Protein AF-A0A453LXE9-F1 (afdb_monomer_lite)

InterPro domains:
  IPR032675 Leucine-rich repeat domain superfamily [G3DSA:3.80.10.10] (4-133)

Secondary structure (DSSP, 8-state):
----PPP---EEEES-HHHHTSHHHHHHHTTT--EEEEE---SS---S--HHHHHHHHT-TT--EEEEE--SS--B--GGGGG-TT--EEEEES-TT--B--PPPTT--EEEEES--HHHHHHGGGGBTTBSEEEE-

Foldseek 3Di:
DPPLDADQDAEDEDQPLVVCLAQVNLLSQQQHHAYYEYEQPDPPADQEDDPSSLVSPLSNQNHAYYEYEQRARHQEDRQNQQSNQNHAEYEYENHANHQDYHDHHQNHQEYEYENYHPNHVVVCVVCVVSHNYYHYD

pLDDT: mean 90.67, std 10.6, range [43.94, 98.81]

Organism: Aegilops tauschii subsp. strangulata (NCBI:txid200361)

Radius of gyration: 14.67 Å; chains: 1; bounding box: 27×41×41 Å

Structure (mmCIF, N/CA/C/O backbone):
data_AF-A0A453LXE9-F1
#
_entry.id   AF-A0A453LXE9-F1
#
loop_
_atom_site.group_PDB
_atom_site.id
_atom_site.type_symbol
_atom_site.label_atom_id
_atom_site.label_alt_id
_atom_site.label_comp_id
_atom_site.label_asym_id
_atom_site.label_entity_id
_atom_site.label_seq_id
_atom_site.pdbx_PDB_ins_code
_atom_site.Cartn_x
_atom_site.Cartn_y
_atom_site.Cartn_z
_atom_site.occupancy
_atom_site.B_iso_or_equiv
_atom_site.auth_seq_id
_atom_site.auth_comp_id
_atom_site.auth_asym_id
_atom_site.auth_atom_id
_atom_site.pdbx_PDB_model_num
ATOM 1 N N . PRO A 1 1 ? -9.138 22.527 23.944 1.00 44.59 1 PRO A N 1
ATOM 2 C CA . PRO A 1 1 ? -9.017 21.184 23.332 1.00 44.59 1 PRO A CA 1
ATOM 3 C C . PRO A 1 1 ? -9.935 21.070 22.108 1.00 44.59 1 PRO A C 1
ATOM 5 O O . PRO A 1 1 ? -11.138 20.877 22.245 1.00 44.59 1 PRO A O 1
ATOM 8 N N . THR A 1 2 ? -9.386 21.278 20.914 1.00 43.94 2 THR A N 1
ATOM 9 C CA . THR A 1 2 ? -10.092 21.057 19.649 1.00 43.94 2 THR A CA 1
ATOM 10 C C . THR A 1 2 ? -10.400 19.567 19.532 1.00 43.94 2 THR A C 1
ATOM 12 O O . THR A 1 2 ? -9.491 18.759 19.356 1.00 43.94 2 THR A O 1
ATOM 15 N N . GLN A 1 3 ? -11.672 19.183 19.682 1.00 50.88 3 GLN A N 1
ATOM 16 C CA . GLN A 1 3 ? -12.109 17.851 19.276 1.00 50.88 3 GLN A CA 1
ATOM 17 C C . GLN A 1 3 ? -11.875 17.757 17.770 1.00 50.88 3 GLN A C 1
ATOM 19 O O . GLN A 1 3 ? -12.561 18.415 16.989 1.00 50.88 3 GLN A O 1
ATOM 24 N N . LEU A 1 4 ? -10.858 16.997 17.366 1.00 56.50 4 LEU A N 1
ATOM 25 C CA . LEU A 1 4 ? -10.662 16.653 15.969 1.00 56.50 4 LEU A CA 1
ATOM 26 C C . LEU A 1 4 ? -11.893 15.836 15.565 1.00 56.50 4 LEU A C 1
ATOM 28 O O . LEU A 1 4 ? -12.080 14.713 16.033 1.00 56.50 4 LEU A O 1
ATOM 32 N N . VAL A 1 5 ? -12.780 16.439 14.775 1.00 68.00 5 VAL A N 1
ATOM 33 C CA . VAL A 1 5 ? -13.924 15.738 14.187 1.00 68.00 5 VAL A CA 1
ATOM 34 C C . VAL A 1 5 ? -13.360 14.512 13.473 1.00 68.00 5 VAL A C 1
ATOM 36 O O . VAL A 1 5 ? -12.432 14.640 12.680 1.00 68.00 5 VAL A O 1
ATOM 39 N N . SER A 1 6 ? -13.846 13.316 13.800 1.00 68.00 6 SER A N 1
ATOM 40 C CA . SER A 1 6 ? -13.405 12.107 13.103 1.00 68.00 6 SER A CA 1
ATOM 41 C C . SER A 1 6 ? -14.220 11.946 11.825 1.00 68.00 6 SER A C 1
ATOM 43 O O . SER A 1 6 ? -15.440 12.123 11.823 1.00 68.00 6 SER A O 1
ATOM 45 N N . SER A 1 7 ? -13.549 11.643 10.716 1.00 85.69 7 SER A N 1
ATOM 46 C CA . SER A 1 7 ? -14.236 11.333 9.466 1.00 85.69 7 SER A CA 1
ATOM 47 C C . SER A 1 7 ? -15.068 10.055 9.608 1.00 85.69 7 SER A C 1
ATOM 49 O O . SER A 1 7 ? -14.675 9.132 10.317 1.00 85.69 7 SER A O 1
ATOM 51 N N . THR A 1 8 ? -16.181 9.950 8.884 1.00 92.75 8 THR A N 1
ATOM 52 C CA . THR A 1 8 ? -16.938 8.694 8.710 1.00 92.75 8 THR A CA 1
ATOM 53 C C . THR A 1 8 ? -16.647 8.018 7.366 1.00 92.75 8 THR A C 1
ATOM 55 O O . THR A 1 8 ? -17.195 6.954 7.063 1.00 92.75 8 THR A O 1
ATOM 58 N N . LEU A 1 9 ? -15.775 8.617 6.546 1.00 96.31 9 LEU A N 1
ATOM 59 C CA . LEU A 1 9 ? -15.493 8.175 5.188 1.00 96.31 9 LEU A CA 1
ATOM 60 C C . LEU A 1 9 ? -14.799 6.808 5.186 1.00 96.31 9 LEU A C 1
ATOM 62 O O . LEU A 1 9 ? -13.664 6.658 5.622 1.00 96.31 9 LEU A O 1
ATOM 66 N N . ARG A 1 10 ? -15.475 5.797 4.634 1.00 97.94 10 ARG A N 1
ATOM 67 C CA . ARG A 1 10 ? -14.959 4.419 4.592 1.00 97.94 10 ARG A CA 1
ATOM 68 C C . ARG A 1 10 ? -14.106 4.118 3.370 1.00 97.94 10 ARG A C 1
ATOM 70 O O . ARG A 1 10 ? -13.235 3.250 3.443 1.00 97.94 10 ARG A O 1
ATOM 77 N N . LYS A 1 11 ? -14.401 4.753 2.236 1.00 98.38 11 LYS A N 1
ATOM 78 C CA . LYS A 1 11 ? -13.812 4.436 0.932 1.00 98.38 11 LYS A CA 1
ATOM 79 C C . LYS A 1 11 ? -13.448 5.733 0.225 1.00 98.38 11 LYS A C 1
ATOM 81 O O . LYS A 1 11 ? -14.291 6.618 0.136 1.00 98.38 11 LYS A O 1
ATOM 86 N N . LEU A 1 12 ? -12.236 5.805 -0.308 1.00 97.62 12 LEU A N 1
ATOM 87 C CA . LEU A 1 12 ? -11.747 6.956 -1.054 1.00 97.62 12 LEU A CA 1
ATOM 88 C C . LEU A 1 12 ? -11.019 6.493 -2.316 1.00 97.62 12 LEU A C 1
ATOM 90 O O . LEU A 1 12 ? -10.311 5.483 -2.315 1.00 97.62 12 LEU A O 1
ATOM 94 N N . CYS A 1 13 ? -11.230 7.230 -3.397 1.00 96.88 13 CYS A N 1
ATOM 95 C CA . CYS A 1 13 ? -10.564 7.067 -4.677 1.00 96.88 13 CYS A CA 1
ATOM 96 C C . CYS A 1 13 ? -10.046 8.443 -5.090 1.00 96.88 13 CYS A C 1
ATOM 98 O O . CYS A 1 13 ? -10.835 9.382 -5.088 1.00 96.88 13 CYS A O 1
ATOM 100 N N . THR A 1 14 ? -8.761 8.560 -5.415 1.00 93.62 14 THR A N 1
ATOM 101 C CA . THR A 1 14 ? -8.149 9.830 -5.830 1.00 93.62 14 THR A CA 1
ATOM 102 C C . THR A 1 14 ? -7.104 9.595 -6.914 1.00 93.62 14 THR A C 1
ATOM 104 O O . THR A 1 14 ? -6.451 8.548 -6.927 1.00 93.62 14 THR A O 1
ATOM 107 N N . ASP A 1 15 ? -6.949 10.555 -7.814 1.00 90.88 15 ASP A N 1
ATOM 108 C CA . ASP A 1 15 ? -5.795 10.721 -8.699 1.00 90.88 15 ASP A CA 1
ATOM 109 C C . ASP A 1 15 ? -4.793 11.755 -8.154 1.00 90.88 15 ASP A C 1
ATOM 111 O O . ASP A 1 15 ? -3.594 11.651 -8.413 1.00 90.88 15 ASP A O 1
ATOM 115 N N . ASP A 1 16 ? -5.245 12.667 -7.291 1.00 90.00 16 ASP A N 1
ATOM 116 C CA . ASP A 1 16 ? -4.395 13.553 -6.499 1.00 90.00 16 ASP A CA 1
ATOM 117 C C . ASP A 1 16 ? -3.775 12.813 -5.300 1.00 90.00 16 ASP A C 1
ATOM 119 O O . ASP A 1 16 ? -4.177 12.942 -4.139 1.00 90.00 16 ASP A O 1
ATOM 123 N N . THR A 1 17 ? -2.799 11.958 -5.606 1.00 88.06 17 THR A N 1
ATOM 124 C CA . THR A 1 17 ? -2.052 11.193 -4.599 1.00 88.06 17 THR A CA 1
ATOM 125 C C . THR A 1 17 ? -1.204 12.111 -3.714 1.00 88.06 17 THR A C 1
ATOM 127 O O . THR A 1 17 ? -1.089 11.860 -2.515 1.00 88.06 17 THR A O 1
ATOM 130 N N . ALA A 1 18 ? -0.640 13.182 -4.282 1.00 87.06 18 ALA A N 1
ATOM 131 C CA . ALA A 1 18 ? 0.196 14.128 -3.551 1.00 87.06 18 ALA A CA 1
ATOM 132 C C . ALA A 1 18 ? -0.610 14.950 -2.539 1.00 87.06 18 ALA A C 1
ATOM 134 O O . ALA A 1 18 ? -0.180 15.068 -1.392 1.00 87.06 18 ALA A O 1
ATOM 135 N N . GLY A 1 19 ? -1.784 15.453 -2.930 1.00 89.62 19 GLY A N 1
ATOM 136 C CA . GLY A 1 19 ? -2.679 16.160 -2.021 1.00 89.62 19 GLY A CA 1
ATOM 137 C C . GLY A 1 19 ? -3.248 15.248 -0.940 1.00 89.62 19 GLY A C 1
ATOM 138 O O . GLY A 1 19 ? -3.289 15.641 0.222 1.00 89.62 19 GLY A O 1
ATOM 139 N N . LEU A 1 20 ? -3.630 14.007 -1.274 1.00 92.25 20 LEU A N 1
ATOM 140 C CA . LEU A 1 20 ? -4.186 13.084 -0.280 1.00 92.25 20 LEU A CA 1
ATOM 141 C C . LEU A 1 20 ? -3.161 12.635 0.771 1.00 92.25 20 LEU A C 1
ATOM 143 O O . LEU A 1 20 ? -3.498 12.572 1.954 1.00 92.25 20 LEU A O 1
ATOM 147 N N . LEU A 1 21 ? -1.939 12.283 0.361 1.00 93.38 21 LEU A N 1
ATOM 148 C CA . LEU A 1 21 ? -0.906 11.740 1.253 1.00 93.38 21 LEU A CA 1
ATOM 149 C C . LEU A 1 21 ? -0.162 12.838 2.029 1.00 93.38 21 LEU A C 1
ATOM 151 O O . LEU A 1 21 ? 1.057 12.802 2.177 1.00 93.38 21 LEU A O 1
ATOM 155 N N . ALA A 1 22 ? -0.916 13.801 2.557 1.00 95.44 22 ALA A N 1
ATOM 156 C CA . ALA A 1 22 ? -0.450 14.778 3.526 1.00 95.44 22 ALA A CA 1
ATOM 157 C C . ALA A 1 22 ? -0.889 14.367 4.940 1.00 95.44 22 ALA A C 1
ATOM 159 O O . ALA A 1 22 ? -2.030 13.948 5.162 1.00 95.44 22 ALA A O 1
ATOM 160 N N . ALA A 1 23 ? -0.002 14.542 5.925 1.00 94.94 23 ALA A N 1
ATOM 161 C CA . ALA A 1 23 ? -0.240 14.106 7.303 1.00 94.94 23 ALA A CA 1
ATOM 162 C C . ALA A 1 23 ? -1.577 14.587 7.916 1.00 94.94 23 ALA A C 1
ATOM 164 O O . ALA A 1 23 ? -2.253 13.764 8.539 1.00 94.94 23 ALA A O 1
ATOM 165 N N . PRO A 1 24 ? -2.033 15.847 7.728 1.00 95.25 24 PRO A N 1
ATOM 166 C CA . PRO A 1 24 ? -3.314 16.293 8.282 1.00 95.25 24 PRO A CA 1
ATOM 167 C C . PRO A 1 24 ? -4.511 15.508 7.736 1.00 95.25 24 PRO A C 1
ATOM 169 O O . PRO A 1 24 ? -5.418 15.154 8.490 1.00 95.25 24 PRO A O 1
ATOM 172 N N . ILE A 1 25 ? -4.498 15.191 6.439 1.00 95.06 25 ILE A N 1
ATOM 173 C CA . ILE A 1 25 ? -5.597 14.482 5.781 1.00 95.06 25 ILE A CA 1
ATOM 174 C C . ILE A 1 25 ? -5.592 13.010 6.197 1.00 95.06 25 ILE A C 1
ATOM 176 O O . ILE A 1 25 ? -6.628 12.482 6.605 1.00 95.06 25 ILE A O 1
ATOM 180 N N . CYS A 1 26 ? -4.433 12.349 6.176 1.00 95.69 26 CYS A N 1
ATOM 181 C CA . CYS A 1 26 ? -4.333 10.960 6.626 1.00 95.69 26 CYS A CA 1
ATOM 182 C C . CYS A 1 26 ? -4.663 10.800 8.118 1.00 95.69 26 CYS A C 1
ATOM 184 O O . CYS A 1 26 ? -5.313 9.825 8.489 1.00 95.69 26 CYS A O 1
ATOM 186 N N . SER A 1 27 ? -4.299 11.768 8.965 1.00 95.12 27 SER A N 1
ATOM 187 C CA . SER A 1 27 ? -4.688 11.786 10.382 1.00 95.12 27 SER A CA 1
ATOM 188 C C . SER A 1 27 ? -6.208 11.889 10.551 1.00 95.12 27 SER A C 1
ATOM 190 O O . SER A 1 27 ? -6.814 11.092 11.267 1.00 95.12 27 SER A O 1
ATOM 192 N N . PHE A 1 28 ? -6.853 12.791 9.805 1.00 94.50 28 PHE A N 1
ATOM 193 C CA . PHE A 1 28 ? -8.311 12.956 9.813 1.00 94.50 28 PHE A CA 1
ATOM 194 C C . PHE A 1 28 ? -9.071 11.695 9.352 1.00 94.50 28 PHE A C 1
ATOM 196 O O . PHE A 1 28 ? -10.176 11.408 9.821 1.00 94.50 28 PHE A O 1
ATOM 203 N N . LEU A 1 29 ? -8.471 10.923 8.443 1.00 96.00 29 LEU A N 1
ATOM 204 C CA . LEU A 1 29 ? -9.026 9.686 7.884 1.00 96.00 29 LEU A CA 1
ATOM 205 C C . LEU A 1 29 ? -8.602 8.414 8.641 1.00 96.00 29 LEU A C 1
ATOM 207 O O . LEU A 1 29 ? -9.103 7.331 8.330 1.00 96.00 29 LEU A O 1
ATOM 211 N N . SER A 1 30 ? -7.706 8.529 9.626 1.00 95.19 30 SER A N 1
ATOM 212 C CA . SER A 1 30 ? -6.967 7.410 10.225 1.00 95.19 30 SER A CA 1
ATOM 213 C C . SER A 1 30 ? -7.855 6.259 10.704 1.00 95.19 30 SER A C 1
ATOM 215 O O . SER A 1 30 ? -7.613 5.095 10.372 1.00 95.19 30 SER A O 1
ATOM 217 N N . SER A 1 31 ? -8.897 6.589 11.471 1.00 95.06 31 SER A N 1
ATOM 218 C CA . SER A 1 31 ? -9.768 5.621 12.150 1.00 95.06 31 SER A CA 1
ATOM 219 C C . SER A 1 31 ? -10.977 5.180 11.322 1.00 95.06 31 SER A C 1
ATOM 221 O O . SER A 1 31 ? -11.757 4.325 11.750 1.00 95.06 31 SER A O 1
ATOM 223 N N . SER A 1 32 ? -11.183 5.773 10.147 1.00 96.75 32 SER A N 1
ATOM 224 C CA . SER A 1 32 ? -12.406 5.566 9.373 1.00 96.75 32 SER A CA 1
ATOM 225 C C . SER A 1 32 ? -12.173 4.967 8.005 1.00 96.75 32 SER A C 1
ATOM 227 O O . SER A 1 32 ? -12.983 4.136 7.578 1.00 96.75 32 SER A O 1
ATOM 229 N N . LEU A 1 33 ? -11.073 5.324 7.343 1.00 98.00 33 LEU A N 1
ATOM 230 C CA . LEU A 1 33 ? -10.818 4.900 5.980 1.00 98.00 33 LEU A CA 1
ATOM 231 C C . LEU A 1 33 ? -10.385 3.435 5.935 1.00 98.00 33 LEU A C 1
ATOM 233 O O . LEU A 1 33 ? -9.306 3.060 6.373 1.00 98.00 33 LEU A O 1
ATOM 237 N N . THR A 1 34 ? -11.240 2.605 5.346 1.00 98.50 34 THR A N 1
ATOM 238 C CA . THR A 1 34 ? -11.025 1.155 5.202 1.00 98.50 34 THR A CA 1
ATOM 239 C C . THR A 1 34 ? -10.545 0.765 3.809 1.00 98.50 34 THR A C 1
ATOM 241 O O . THR A 1 34 ? -9.909 -0.275 3.641 1.00 98.50 34 THR A O 1
ATOM 244 N N . LYS A 1 35 ? -10.831 1.591 2.796 1.00 98.69 35 LYS A N 1
ATOM 245 C CA . LYS A 1 35 ? -10.424 1.350 1.413 1.00 98.69 35 LYS A CA 1
ATOM 246 C C . LYS A 1 35 ? -9.884 2.619 0.772 1.00 98.69 35 LYS A C 1
ATOM 248 O O . LYS A 1 35 ? -10.610 3.604 0.661 1.00 98.69 35 LYS A O 1
ATOM 253 N N . LEU A 1 36 ? -8.670 2.533 0.249 1.00 98.50 36 LEU A N 1
ATOM 254 C CA . LEU A 1 36 ? -8.024 3.591 -0.509 1.00 98.50 36 LEU A CA 1
ATOM 255 C C . LEU A 1 36 ? -7.659 3.083 -1.904 1.00 98.50 36 LEU A C 1
ATOM 257 O O . LEU A 1 36 ? -7.083 2.005 -2.053 1.00 98.50 36 LEU A O 1
ATOM 261 N N . LYS A 1 37 ? -8.007 3.859 -2.928 1.00 98.06 37 LYS A N 1
ATOM 262 C CA . LYS A 1 37 ? -7.569 3.649 -4.305 1.00 98.06 37 LYS A CA 1
ATOM 263 C C . LYS A 1 37 ? -6.840 4.895 -4.805 1.00 98.06 37 LYS A C 1
ATOM 265 O O . LYS A 1 37 ? -7.423 5.975 -4.811 1.00 98.06 37 LYS A O 1
ATOM 270 N N . LEU A 1 38 ? -5.600 4.713 -5.238 1.00 95.94 38 LEU A N 1
ATOM 271 C CA . LEU A 1 38 ? -4.746 5.740 -5.823 1.00 95.94 38 LEU A CA 1
ATOM 272 C C . LEU A 1 38 ? -4.647 5.508 -7.334 1.00 95.94 38 LEU A C 1
ATOM 274 O O . LEU A 1 38 ? -4.374 4.385 -7.772 1.00 95.94 38 LEU A O 1
ATOM 278 N N . HIS A 1 39 ? -4.879 6.554 -8.119 1.00 93.81 39 HIS A N 1
ATOM 279 C CA . HIS A 1 39 ? -4.800 6.553 -9.576 1.00 93.81 39 HIS A CA 1
ATOM 280 C C . HIS A 1 39 ? -3.627 7.413 -10.064 1.00 93.81 39 HIS A C 1
ATOM 282 O O . HIS A 1 39 ? -3.460 8.543 -9.627 1.00 93.81 39 HIS A O 1
ATOM 288 N N . GLY A 1 40 ? -2.831 6.886 -10.995 1.00 89.88 40 GLY A N 1
ATOM 289 C CA . GLY A 1 40 ? -1.623 7.538 -11.514 1.00 89.88 40 GLY A CA 1
ATOM 290 C C . GLY A 1 40 ? -1.749 8.125 -12.925 1.00 89.88 40 GLY A C 1
ATOM 291 O O . GLY A 1 40 ? -0.814 7.985 -13.706 1.00 89.88 40 GLY A O 1
ATOM 292 N N . TYR A 1 41 ? -2.876 8.748 -13.290 1.00 76.38 41 TYR A N 1
ATOM 293 C CA . TYR A 1 41 ? -3.153 9.199 -14.672 1.00 76.38 41 TYR A CA 1
ATOM 294 C C . TYR A 1 41 ? -2.345 10.428 -15.166 1.00 76.38 41 TYR A C 1
ATOM 296 O O . TYR A 1 41 ? -2.621 10.936 -16.251 1.00 76.38 41 TYR A O 1
ATOM 304 N N . GLY A 1 42 ? -1.343 10.910 -14.422 1.00 61.72 42 GLY A N 1
ATOM 305 C CA . GLY A 1 42 ? -0.562 12.107 -14.771 1.00 61.72 42 GLY A CA 1
ATOM 306 C C . GLY A 1 42 ? 0.342 11.961 -16.008 1.00 61.72 42 GLY A C 1
ATOM 307 O O . GLY A 1 42 ? 0.856 10.879 -16.305 1.00 61.72 42 GLY A O 1
ATOM 308 N N . HIS A 1 43 ? 0.540 13.074 -16.730 1.00 52.78 43 HIS A N 1
ATOM 309 C CA . HIS A 1 43 ? 1.418 13.179 -17.909 1.00 52.78 43 HIS A CA 1
ATOM 310 C C . HIS A 1 43 ? 2.912 13.269 -17.530 1.00 52.78 43 HIS A C 1
ATOM 312 O O . HIS A 1 43 ? 3.762 12.802 -18.284 1.00 52.78 43 HIS A O 1
ATOM 318 N N . GLU A 1 44 ? 3.212 13.792 -16.336 1.00 64.81 44 GLU A N 1
ATOM 319 C CA . GLU A 1 44 ? 4.502 13.661 -15.651 1.00 64.81 44 GLU A CA 1
ATOM 320 C C . GLU A 1 44 ? 4.355 12.548 -14.610 1.00 64.81 44 GLU A C 1
ATOM 322 O O . GLU A 1 44 ? 3.715 12.707 -13.570 1.00 64.81 44 GLU A O 1
ATOM 327 N N . GLY A 1 45 ? 4.816 11.351 -14.960 1.00 71.56 45 GLY A N 1
ATOM 328 C CA . GLY A 1 45 ? 4.552 10.160 -14.168 1.00 71.56 45 GLY A CA 1
ATOM 329 C C . GLY A 1 45 ? 5.265 10.186 -12.823 1.00 71.56 45 GLY A C 1
ATOM 330 O O . GLY A 1 45 ? 6.487 10.218 -12.777 1.00 71.56 45 GLY A O 1
ATOM 331 N N . MET A 1 46 ? 4.510 10.083 -11.730 1.00 86.25 46 MET A N 1
ATOM 332 C CA . MET A 1 46 ? 5.070 9.839 -10.401 1.00 86.25 46 MET A CA 1
ATOM 333 C C . MET A 1 46 ? 5.931 8.566 -10.414 1.00 86.25 46 MET A C 1
ATOM 335 O O . MET A 1 46 ? 5.415 7.470 -10.639 1.00 86.25 46 MET A O 1
ATOM 339 N N . GLU A 1 47 ? 7.233 8.713 -10.164 1.00 90.38 47 GLU A N 1
ATOM 340 C CA . GLU A 1 47 ? 8.187 7.593 -10.181 1.00 90.38 47 GLU A CA 1
ATOM 341 C C . GLU A 1 47 ? 8.339 6.905 -8.821 1.00 90.38 47 GLU A C 1
ATOM 343 O O . GLU A 1 47 ? 8.622 5.707 -8.750 1.00 90.38 47 GLU A O 1
ATOM 348 N N . ARG A 1 48 ? 8.146 7.659 -7.734 1.00 91.38 48 ARG A N 1
ATOM 349 C CA . ARG A 1 48 ? 8.309 7.210 -6.346 1.00 91.38 48 ARG A CA 1
ATOM 350 C C . ARG A 1 48 ? 7.486 8.066 -5.390 1.00 91.38 48 ARG A C 1
ATOM 352 O O . ARG A 1 48 ? 7.157 9.2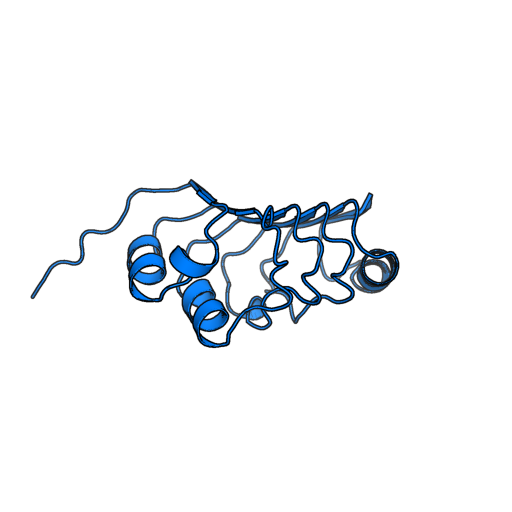06 -5.710 1.00 91.38 48 ARG A O 1
ATOM 359 N N . PHE A 1 49 ? 7.204 7.517 -4.215 1.00 92.94 49 PHE A N 1
ATOM 360 C CA . PHE A 1 49 ? 6.640 8.264 -3.093 1.00 92.94 49 PHE A CA 1
ATOM 361 C C . PHE A 1 49 ? 7.744 9.030 -2.357 1.00 92.94 49 PHE A C 1
ATOM 363 O O . PHE A 1 49 ? 8.876 8.550 -2.263 1.00 92.94 49 PHE A O 1
ATOM 370 N N . SER A 1 50 ? 7.431 10.227 -1.858 1.00 93.69 50 SER A N 1
ATOM 371 C CA . SER A 1 50 ? 8.312 10.935 -0.924 1.00 93.69 50 SER A CA 1
ATOM 372 C C . SER A 1 50 ? 8.222 10.307 0.466 1.00 93.69 50 SER A C 1
ATOM 374 O O . SER A 1 50 ? 7.237 9.643 0.794 1.00 93.69 50 SER A O 1
ATOM 376 N N . LYS A 1 51 ? 9.223 10.554 1.314 1.00 94.12 51 LYS A N 1
ATOM 377 C CA . LYS A 1 51 ? 9.230 10.039 2.687 1.00 94.12 51 LYS A CA 1
ATOM 378 C C . LYS A 1 51 ? 7.996 10.499 3.474 1.00 94.12 51 LYS A C 1
ATOM 380 O O . LYS A 1 51 ? 7.368 9.705 4.165 1.00 94.12 51 LYS A O 1
ATOM 385 N N . GLU A 1 52 ? 7.596 11.751 3.291 1.00 95.50 52 GLU A N 1
ATOM 386 C CA . GLU A 1 52 ? 6.424 12.351 3.928 1.00 95.50 52 GLU A CA 1
ATOM 387 C C . GLU A 1 52 ? 5.126 11.664 3.489 1.00 95.50 52 GLU A C 1
ATOM 389 O O . GLU A 1 52 ? 4.251 11.423 4.318 1.00 95.50 52 GLU A O 1
ATOM 394 N N . GLN A 1 53 ? 5.011 11.303 2.206 1.00 95.12 53 GLN A N 1
ATOM 395 C CA . GLN A 1 53 ? 3.853 10.570 1.689 1.00 95.12 53 GLN A CA 1
ATOM 396 C C . GLN A 1 53 ? 3.784 9.150 2.256 1.00 95.12 53 GLN A C 1
ATOM 398 O O . GLN A 1 53 ? 2.701 8.664 2.591 1.00 95.12 53 GLN A O 1
ATOM 403 N N . GLU A 1 54 ? 4.932 8.477 2.381 1.00 94.94 54 GLU A N 1
ATOM 404 C CA . GLU A 1 54 ? 5.001 7.153 3.001 1.00 94.94 54 GLU A CA 1
ATOM 405 C C . GLU A 1 54 ? 4.622 7.194 4.481 1.00 94.94 54 GLU A C 1
ATOM 407 O O . GLU A 1 54 ? 3.898 6.316 4.953 1.00 94.94 54 GLU A O 1
ATOM 412 N N . ASP A 1 55 ? 5.094 8.201 5.214 1.00 95.81 55 ASP A N 1
ATOM 413 C CA . ASP A 1 55 ? 4.801 8.368 6.636 1.00 95.81 55 ASP A CA 1
ATOM 414 C C . ASP A 1 55 ? 3.332 8.760 6.854 1.00 95.81 55 ASP A C 1
ATOM 416 O O . ASP A 1 55 ? 2.671 8.217 7.740 1.00 95.81 55 ASP A O 1
ATOM 420 N N . ALA A 1 56 ? 2.770 9.617 5.995 1.00 96.88 56 ALA A N 1
ATOM 421 C CA . ALA A 1 56 ? 1.352 9.961 6.030 1.00 96.88 56 ALA A CA 1
ATOM 422 C C . ALA A 1 56 ? 0.459 8.742 5.754 1.00 96.88 56 ALA A C 1
ATOM 424 O O . ALA A 1 56 ? -0.513 8.522 6.478 1.00 96.88 56 ALA A O 1
ATOM 425 N N . LEU A 1 57 ? 0.800 7.907 4.764 1.00 96.94 57 LEU A N 1
ATOM 426 C CA . LEU A 1 57 ? 0.043 6.690 4.456 1.00 96.94 57 LEU A CA 1
ATOM 427 C C . LEU A 1 57 ? -0.061 5.759 5.675 1.00 96.94 57 LEU A C 1
ATOM 429 O O . LEU A 1 57 ? -1.119 5.176 5.910 1.00 96.94 57 LEU A O 1
ATOM 433 N N . GLN A 1 58 ? 1.007 5.657 6.471 1.00 96.31 58 GLN A N 1
ATOM 434 C CA . GLN A 1 58 ? 1.061 4.818 7.674 1.00 96.31 58 GLN A CA 1
ATOM 435 C C . GLN A 1 58 ? 0.125 5.287 8.793 1.00 96.31 58 GLN A C 1
ATOM 437 O O . GLN A 1 58 ? -0.216 4.496 9.671 1.00 96.31 58 GLN A O 1
ATOM 442 N N . LEU A 1 59 ? -0.352 6.535 8.750 1.00 96.38 59 LEU A N 1
ATOM 443 C CA . LEU A 1 59 ? -1.342 7.031 9.706 1.00 96.38 59 LEU A CA 1
ATOM 444 C C . LEU A 1 59 ? -2.712 6.366 9.521 1.00 96.38 59 LEU A C 1
ATOM 446 O O . LEU A 1 59 ? -3.528 6.419 10.438 1.00 96.38 59 LEU A O 1
ATOM 450 N N . LEU A 1 60 ? -2.994 5.736 8.375 1.00 96.69 60 LEU A N 1
ATOM 451 C CA . LEU A 1 60 ? -4.285 5.110 8.064 1.00 96.69 60 LEU A CA 1
ATOM 452 C C . LEU A 1 60 ? -4.471 3.756 8.776 1.00 96.69 60 LEU A C 1
ATOM 454 O O . LEU A 1 60 ? -4.534 2.696 8.153 1.00 96.69 60 LEU A O 1
ATOM 458 N N . SER A 1 61 ? -4.589 3.800 10.103 1.00 95.31 61 SER A N 1
ATOM 459 C CA . SER A 1 61 ? -4.638 2.635 10.999 1.00 95.31 61 SER A CA 1
ATOM 460 C C . SER A 1 61 ? -5.777 1.645 10.713 1.00 95.31 61 SER A C 1
ATOM 462 O O . SER A 1 61 ? -5.635 0.446 10.961 1.00 95.31 61 SER A O 1
ATOM 464 N N . SER A 1 62 ? -6.899 2.118 10.162 1.00 97.19 62 SER A N 1
ATOM 465 C CA . SER A 1 62 ? -8.070 1.286 9.834 1.00 97.19 62 SER A CA 1
ATOM 466 C C . SER A 1 62 ? -8.083 0.756 8.398 1.00 97.19 62 SER A C 1
ATOM 468 O O . SER A 1 62 ? -9.054 0.110 7.989 1.00 97.19 62 SER A O 1
ATOM 470 N N . LEU A 1 63 ? -7.032 1.014 7.614 1.00 98.50 63 LEU A N 1
ATOM 471 C CA . LEU A 1 63 ? -7.005 0.672 6.199 1.00 98.50 63 LEU A CA 1
ATOM 472 C C . LEU A 1 63 ? -6.909 -0.842 5.992 1.00 98.50 63 LEU A C 1
ATOM 474 O O . LEU A 1 63 ? -5.934 -1.477 6.376 1.00 98.50 63 LEU A O 1
ATOM 478 N N . GLN A 1 64 ? -7.916 -1.412 5.331 1.00 98.75 64 GLN A N 1
ATOM 479 C CA . GLN A 1 64 ? -8.015 -2.847 5.045 1.00 98.75 64 GLN A CA 1
ATOM 480 C C . GLN A 1 64 ? -7.724 -3.178 3.584 1.00 98.75 64 GLN A C 1
ATOM 482 O O . GLN A 1 64 ? -7.301 -4.292 3.273 1.00 98.75 64 GLN A O 1
ATOM 487 N N . LYS A 1 65 ? -7.948 -2.224 2.675 1.00 98.81 65 LYS A N 1
ATOM 488 C CA . LYS A 1 65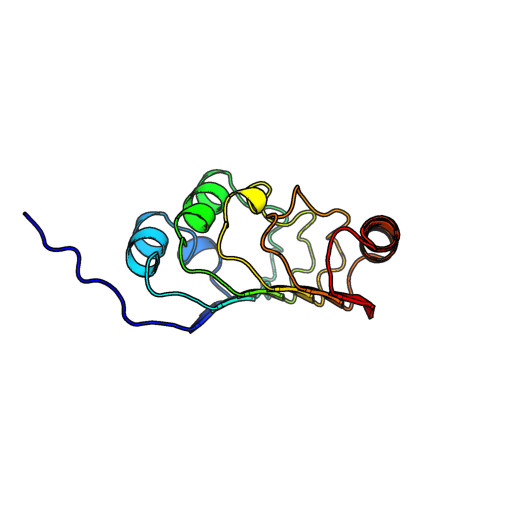 ? -7.697 -2.395 1.246 1.00 98.81 65 LYS A CA 1
ATOM 489 C C . LYS A 1 65 ? -6.985 -1.188 0.650 1.00 98.81 65 LYS A C 1
ATOM 491 O O . LYS A 1 65 ? -7.506 -0.076 0.710 1.00 98.81 65 LYS A O 1
ATOM 496 N N . LEU A 1 66 ? -5.861 -1.443 -0.010 1.00 98.69 66 LEU A N 1
ATOM 497 C CA . LEU A 1 66 ? -5.080 -0.449 -0.738 1.00 98.69 66 LEU A CA 1
ATOM 498 C C . LEU A 1 66 ? -4.932 -0.880 -2.198 1.00 98.69 66 LEU A C 1
ATOM 500 O O . LEU A 1 66 ? -4.545 -2.011 -2.492 1.00 98.69 66 LEU A O 1
ATOM 504 N N . GLU A 1 67 ? -5.282 0.011 -3.119 1.00 98.38 67 GLU A N 1
ATOM 505 C CA . GLU A 1 67 ? -5.207 -0.235 -4.556 1.00 98.38 67 GLU A CA 1
ATOM 506 C C . GLU A 1 67 ? -4.373 0.859 -5.239 1.00 98.38 67 GLU A C 1
ATOM 508 O O . GLU A 1 67 ? -4.720 2.034 -5.155 1.00 98.38 67 GLU A O 1
ATOM 513 N N . PHE A 1 68 ? -3.330 0.467 -5.967 1.00 97.00 68 PHE A N 1
ATOM 514 C CA . PHE A 1 68 ? -2.589 1.325 -6.892 1.00 97.00 68 PHE A CA 1
ATOM 515 C C . PHE A 1 68 ? -3.042 1.004 -8.313 1.00 97.00 68 PHE A C 1
ATOM 517 O O . PHE A 1 68 ? -3.066 -0.169 -8.705 1.00 97.00 68 PHE A O 1
ATOM 524 N N . ARG A 1 69 ? -3.436 2.020 -9.084 1.00 95.81 69 ARG A N 1
ATOM 525 C CA . ARG A 1 69 ? -3.900 1.834 -10.460 1.00 95.81 69 ARG A CA 1
ATOM 526 C C . ARG A 1 69 ? -3.266 2.821 -11.428 1.00 95.81 69 ARG A C 1
ATOM 528 O O . ARG A 1 69 ? -3.208 4.012 -11.145 1.00 95.81 69 ARG A O 1
ATOM 535 N N . HIS A 1 70 ? -2.885 2.329 -12.602 1.00 94.50 70 HIS A N 1
ATOM 536 C CA . HIS A 1 70 ? -2.453 3.143 -13.744 1.00 94.50 70 HIS A CA 1
ATOM 537 C C . HIS A 1 70 ? -1.217 4.021 -13.483 1.00 94.50 70 HIS A C 1
ATOM 539 O O . HIS A 1 70 ? -1.029 5.028 -14.158 1.00 94.50 70 HIS A O 1
ATOM 545 N N . PHE A 1 71 ? -0.348 3.644 -12.541 1.00 94.25 71 PHE A N 1
ATOM 546 C CA . PHE A 1 71 ? 0.925 4.333 -12.341 1.00 94.25 71 PHE A CA 1
ATOM 547 C C . PHE A 1 71 ? 1.972 3.836 -13.344 1.00 94.25 71 PHE A C 1
ATOM 549 O O . PHE A 1 71 ? 2.688 2.866 -13.095 1.00 94.25 71 PHE A O 1
ATOM 556 N N . ARG A 1 72 ? 2.072 4.511 -14.494 1.00 92.19 72 ARG A N 1
ATOM 557 C CA . ARG A 1 72 ? 2.935 4.076 -15.609 1.00 92.19 72 ARG A CA 1
ATOM 558 C C . ARG A 1 72 ? 4.433 4.113 -15.301 1.00 92.19 72 ARG A C 1
ATOM 560 O O . ARG A 1 72 ? 5.155 3.244 -15.775 1.00 92.19 72 ARG A O 1
ATOM 567 N N . HIS A 1 73 ? 4.869 5.082 -14.499 1.00 92.44 73 HIS A N 1
ATOM 568 C CA . HIS A 1 73 ? 6.287 5.340 -14.219 1.00 92.44 73 HIS A CA 1
ATOM 569 C C . HIS A 1 73 ? 6.706 4.979 -12.790 1.00 92.44 73 HIS A C 1
ATOM 571 O O . HIS A 1 73 ? 7.890 5.045 -12.472 1.00 92.44 73 HIS A O 1
ATOM 577 N N . LEU A 1 74 ? 5.761 4.568 -11.938 1.00 93.25 74 LEU A N 1
ATOM 578 C CA . LEU A 1 74 ? 6.046 4.229 -10.548 1.00 93.25 74 LEU A CA 1
ATOM 579 C C . LEU A 1 74 ? 6.924 2.984 -10.488 1.00 93.25 74 LEU A C 1
ATOM 581 O O . LEU A 1 74 ? 6.507 1.904 -10.899 1.00 93.25 74 LEU A O 1
ATOM 585 N N . GLN A 1 75 ? 8.129 3.138 -9.956 1.00 92.44 75 GLN A N 1
ATOM 586 C CA . GLN A 1 75 ? 9.124 2.070 -9.902 1.00 92.44 75 GLN A CA 1
ATOM 587 C C . GLN A 1 75 ? 8.914 1.164 -8.686 1.00 92.44 75 GLN A C 1
ATOM 589 O O . GLN A 1 75 ? 9.198 -0.035 -8.736 1.00 92.44 75 GLN A O 1
ATOM 594 N N . GLN A 1 76 ? 8.419 1.742 -7.588 1.00 90.94 76 GLN A N 1
ATOM 595 C CA . GLN A 1 76 ? 8.204 1.071 -6.309 1.00 90.94 76 GLN A CA 1
ATOM 596 C C . GLN A 1 76 ? 6.969 1.651 -5.61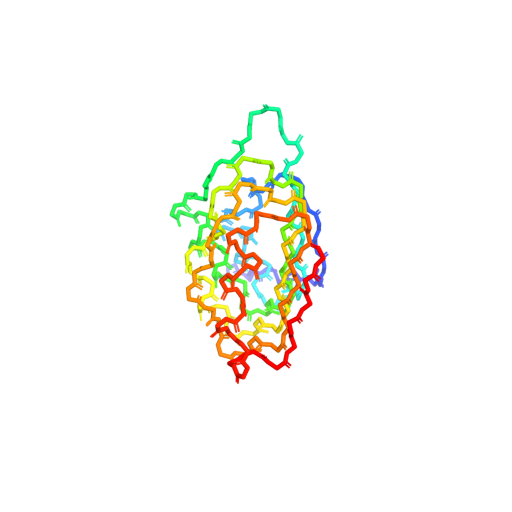5 1.00 90.94 76 GLN A C 1
ATOM 598 O O . GLN A 1 76 ? 6.738 2.859 -5.646 1.00 90.94 76 GLN A O 1
ATOM 603 N N . ILE A 1 77 ? 6.173 0.791 -4.981 1.00 93.62 77 ILE A N 1
ATOM 604 C CA . ILE A 1 77 ? 5.115 1.225 -4.055 1.00 93.62 77 ILE A CA 1
ATOM 605 C C . ILE A 1 77 ? 5.742 1.612 -2.692 1.00 93.62 77 ILE A C 1
ATOM 607 O O . ILE A 1 77 ? 6.883 1.221 -2.443 1.00 93.62 77 ILE A O 1
ATOM 611 N N . PRO A 1 78 ? 5.032 2.343 -1.807 1.00 93.69 78 PRO A N 1
ATOM 612 C CA . PRO A 1 78 ? 5.576 2.876 -0.549 1.00 93.69 78 PRO A CA 1
ATOM 613 C C . PRO A 1 78 ? 6.319 1.830 0.294 1.00 93.69 78 PRO A C 1
ATOM 615 O O . PRO A 1 78 ? 5.777 0.756 0.537 1.00 93.69 78 PRO A O 1
ATOM 618 N N . ALA A 1 79 ? 7.516 2.127 0.803 1.00 91.50 79 ALA A N 1
ATOM 619 C CA . ALA A 1 79 ? 8.309 1.143 1.550 1.00 91.50 79 ALA A CA 1
ATOM 620 C C . ALA A 1 79 ? 7.684 0.749 2.906 1.00 91.50 79 ALA A C 1
ATOM 622 O O . ALA A 1 79 ? 7.827 -0.386 3.362 1.00 91.50 79 ALA A O 1
ATOM 623 N N . GLY A 1 80 ? 6.949 1.670 3.537 1.00 89.44 80 GLY A N 1
ATOM 624 C CA . GLY A 1 80 ? 6.355 1.513 4.872 1.00 89.44 80 GLY A CA 1
ATOM 625 C C . GLY A 1 80 ? 5.070 0.677 4.965 1.00 89.44 80 GLY A C 1
ATOM 626 O O . GLY A 1 80 ? 4.376 0.761 5.978 1.00 89.44 80 GLY A O 1
ATOM 627 N N . LEU A 1 81 ? 4.705 -0.120 3.950 1.00 94.50 81 LEU A N 1
ATOM 628 C CA . LEU A 1 81 ? 3.447 -0.893 3.973 1.00 94.50 81 LEU A CA 1
ATOM 629 C C . LEU A 1 81 ? 3.376 -1.924 5.108 1.00 94.50 81 LEU A C 1
ATOM 631 O O . LEU A 1 81 ? 2.276 -2.253 5.551 1.00 94.50 81 LEU A O 1
ATOM 635 N N . CYS A 1 82 ? 4.512 -2.413 5.611 1.00 94.00 82 CYS A N 1
ATOM 636 C CA . CYS A 1 82 ? 4.557 -3.333 6.749 1.00 94.00 82 CYS A CA 1
ATOM 637 C C . CYS A 1 82 ? 3.928 -2.762 8.033 1.00 94.00 82 CYS A C 1
ATOM 639 O O . CYS A 1 82 ? 3.483 -3.541 8.877 1.00 94.00 82 CYS A O 1
ATOM 641 N N . ASN A 1 83 ? 3.834 -1.432 8.154 1.00 95.06 83 ASN A N 1
ATOM 642 C CA . ASN A 1 83 ? 3.240 -0.748 9.304 1.00 95.06 83 ASN A CA 1
ATOM 643 C C . ASN A 1 83 ? 1.707 -0.639 9.217 1.00 95.06 83 ASN A C 1
ATOM 645 O O . ASN A 1 83 ? 1.056 -0.317 10.209 1.00 95.06 83 ASN A O 1
ATOM 649 N N . LEU A 1 84 ? 1.102 -0.950 8.064 1.00 96.69 84 LEU A N 1
ATOM 650 C CA . LEU A 1 84 ? -0.353 -0.987 7.897 1.00 96.69 84 LEU A CA 1
ATOM 651 C C . LEU A 1 84 ? -0.916 -2.306 8.440 1.00 96.69 84 LEU A C 1
ATOM 653 O O . LEU A 1 84 ? -1.296 -3.207 7.694 1.00 96.69 84 LEU A O 1
ATOM 657 N N . THR A 1 85 ? -0.965 -2.431 9.764 1.00 95.62 85 THR A N 1
ATOM 658 C CA . THR A 1 85 ? -1.310 -3.681 10.463 1.00 95.62 85 THR A CA 1
ATOM 659 C C . THR A 1 85 ? -2.735 -4.175 10.208 1.00 95.62 85 THR A C 1
ATOM 661 O O . THR A 1 85 ? -2.986 -5.369 10.350 1.00 95.62 85 THR A O 1
ATOM 664 N N . SER A 1 86 ? -3.653 -3.318 9.757 1.00 97.81 86 SER A N 1
ATOM 665 C CA . SER A 1 86 ? -5.021 -3.701 9.368 1.00 97.81 86 SER A CA 1
ATOM 666 C C . SER A 1 86 ? -5.163 -4.124 7.899 1.00 97.81 86 SER A C 1
ATOM 668 O O . SER A 1 86 ? -6.246 -4.559 7.498 1.00 97.81 86 SER A O 1
ATOM 670 N N . LEU A 1 87 ? -4.111 -3.993 7.082 1.00 98.50 87 LEU A N 1
ATOM 671 C CA . LEU A 1 87 ? -4.198 -4.167 5.634 1.00 98.50 87 LEU A CA 1
ATOM 672 C C . LEU A 1 87 ? -4.333 -5.642 5.247 1.00 98.50 87 LEU A C 1
ATOM 674 O O . LEU A 1 87 ? -3.400 -6.425 5.379 1.00 98.50 87 LEU A O 1
ATOM 678 N N . LYS A 1 88 ? -5.483 -5.993 4.671 1.00 98.50 88 LYS A N 1
ATOM 679 C CA . LYS A 1 88 ? -5.809 -7.356 4.232 1.00 98.50 88 LYS A CA 1
ATOM 680 C C . LYS A 1 88 ? -5.631 -7.566 2.740 1.00 98.50 88 LYS A C 1
ATOM 682 O O . LYS A 1 88 ? -5.333 -8.674 2.306 1.00 98.50 88 LYS A O 1
ATOM 687 N N . VAL A 1 89 ? -5.850 -6.521 1.942 1.00 98.62 89 VAL A N 1
ATOM 688 C CA . VAL A 1 89 ? -5.821 -6.615 0.482 1.00 98.62 89 VAL A CA 1
ATOM 689 C C . VAL A 1 89 ? -4.950 -5.518 -0.108 1.00 98.62 89 VAL A C 1
ATOM 691 O O . VAL A 1 89 ? -5.250 -4.332 0.039 1.00 98.62 89 VAL A O 1
ATOM 694 N N . LEU A 1 90 ? -3.930 -5.929 -0.853 1.00 98.25 90 LEU A N 1
ATOM 695 C CA . LEU A 1 90 ? -3.101 -5.057 -1.674 1.00 98.25 90 LEU A CA 1
ATOM 696 C C . LEU A 1 90 ? -3.344 -5.392 -3.143 1.00 98.25 90 LEU A C 1
ATOM 698 O O . LEU A 1 90 ? -3.314 -6.557 -3.539 1.00 98.25 90 LEU A O 1
ATOM 702 N N . SER A 1 91 ? -3.598 -4.371 -3.953 1.00 98.00 91 SER A N 1
ATOM 703 C CA . SER A 1 91 ? -3.785 -4.536 -5.389 1.00 98.00 91 SER A CA 1
ATOM 704 C C . SER A 1 91 ? -2.957 -3.525 -6.166 1.00 98.00 91 SER A C 1
ATOM 706 O O . SER A 1 91 ? -2.974 -2.337 -5.849 1.00 98.00 91 SER A O 1
ATOM 708 N N . ILE A 1 92 ? -2.253 -3.993 -7.189 1.00 97.38 92 ILE A N 1
ATOM 709 C CA . ILE A 1 92 ? -1.416 -3.180 -8.071 1.00 97.38 92 ILE A CA 1
ATOM 710 C C . ILE A 1 92 ? -1.837 -3.526 -9.495 1.00 97.38 92 ILE A C 1
ATOM 712 O O . ILE A 1 92 ? -1.688 -4.671 -9.915 1.00 97.38 92 ILE A O 1
ATOM 716 N N . ASN A 1 93 ? -2.427 -2.569 -10.210 1.00 95.81 93 ASN A N 1
ATOM 717 C CA . ASN A 1 93 ? -2.992 -2.818 -11.537 1.00 95.81 93 ASN A CA 1
ATOM 718 C C . ASN A 1 93 ? -2.518 -1.773 -12.541 1.00 95.81 93 ASN A C 1
ATOM 720 O O . ASN A 1 93 ? -2.604 -0.576 -12.261 1.00 95.81 93 ASN A O 1
ATOM 724 N N . HIS A 1 94 ? -2.105 -2.205 -13.729 1.00 94.81 94 HIS A N 1
ATOM 725 C CA . HIS A 1 94 ? -1.605 -1.322 -14.785 1.00 94.81 94 HIS A CA 1
ATOM 726 C C . HIS A 1 94 ? -0.453 -0.425 -14.297 1.00 94.81 94 HIS A C 1
ATOM 728 O O . HIS A 1 94 ? -0.414 0.773 -14.584 1.00 94.81 94 HIS A O 1
ATOM 734 N N . CYS A 1 95 ? 0.473 -1.001 -13.525 1.00 94.81 95 CYS A N 1
ATOM 735 C CA . CYS A 1 95 ? 1.679 -0.322 -13.048 1.00 94.81 95 CYS A CA 1
ATOM 736 C C . CYS A 1 95 ? 2.923 -1.038 -13.612 1.00 94.81 95 CYS A C 1
ATOM 738 O O . CYS A 1 95 ? 3.535 -1.847 -12.908 1.00 94.81 95 CYS A O 1
ATOM 740 N N . PRO A 1 96 ? 3.270 -0.817 -14.895 1.00 93.88 96 PRO A N 1
ATOM 741 C CA . PRO A 1 96 ? 4.278 -1.599 -15.613 1.00 93.88 96 PRO A CA 1
ATOM 742 C C . PRO A 1 96 ? 5.716 -1.362 -15.137 1.00 93.88 96 PRO A C 1
ATOM 744 O O . PRO A 1 96 ? 6.546 -2.250 -15.300 1.00 93.88 96 PRO A O 1
ATOM 747 N N . ALA A 1 97 ? 6.017 -0.207 -14.535 1.00 94.25 97 ALA A N 1
ATOM 748 C CA . ALA A 1 97 ? 7.350 0.103 -14.015 1.00 94.25 97 ALA A CA 1
ATOM 749 C C . ALA A 1 97 ? 7.620 -0.492 -12.619 1.00 94.25 97 ALA A C 1
ATOM 751 O O . ALA A 1 97 ? 8.781 -0.598 -12.217 1.00 94.25 97 ALA A O 1
ATOM 752 N N . VAL A 1 98 ? 6.580 -0.934 -11.894 1.00 94.62 98 VAL A N 1
ATOM 753 C CA . VAL A 1 98 ? 6.752 -1.511 -10.555 1.00 94.62 98 VAL A CA 1
ATOM 754 C C . VAL A 1 98 ? 7.420 -2.868 -10.692 1.00 94.62 98 VAL A C 1
ATOM 756 O O . VAL A 1 98 ? 6.832 -3.802 -11.243 1.00 94.62 98 VAL A O 1
ATOM 759 N N . SER A 1 99 ? 8.646 -2.982 -10.189 1.00 92.19 99 SER A N 1
ATOM 760 C CA . SER A 1 99 ? 9.488 -4.176 -10.355 1.00 92.19 99 SER A CA 1
ATOM 761 C C . SER A 1 99 ? 9.689 -4.986 -9.077 1.00 92.19 99 SER A C 1
ATOM 763 O O . SER A 1 99 ? 10.068 -6.155 -9.160 1.00 92.19 99 SER A O 1
ATOM 765 N N . SER A 1 100 ? 9.379 -4.411 -7.915 1.00 91.31 100 SER A N 1
ATOM 766 C CA . SER A 1 100 ? 9.502 -5.080 -6.622 1.00 91.31 100 SER A CA 1
ATOM 767 C C . SER A 1 100 ? 8.399 -4.681 -5.639 1.00 91.31 100 SER A C 1
ATOM 769 O O . SER A 1 100 ? 7.764 -3.632 -5.775 1.00 91.31 100 SER A O 1
ATOM 771 N N . LEU A 1 101 ? 8.167 -5.539 -4.640 1.00 91.44 101 LEU A N 1
ATOM 772 C CA . LEU A 1 101 ? 7.365 -5.218 -3.456 1.00 91.44 101 LEU A CA 1
ATOM 773 C C . LEU A 1 101 ? 8.259 -4.925 -2.248 1.00 91.44 101 LEU A C 1
ATOM 775 O O . LEU A 1 101 ? 9.277 -5.604 -2.076 1.00 91.44 101 LEU A O 1
ATOM 779 N N . PRO A 1 102 ? 7.854 -3.979 -1.384 1.00 91.69 102 PRO A N 1
ATOM 780 C CA . PRO A 1 102 ? 8.456 -3.792 -0.074 1.00 91.69 102 PRO A CA 1
ATOM 781 C C . PRO A 1 102 ? 8.056 -4.934 0.873 1.00 91.69 102 PRO A C 1
ATOM 783 O O . PRO A 1 102 ? 7.272 -5.823 0.525 1.00 91.69 102 PRO A O 1
ATOM 786 N N . SER A 1 103 ? 8.547 -4.879 2.110 1.00 92.50 103 SER A N 1
ATOM 787 C CA . SER A 1 103 ? 8.039 -5.723 3.192 1.00 92.50 103 SER A CA 1
ATOM 788 C C . SER A 1 103 ? 6.538 -5.493 3.385 1.00 92.50 103 SER A C 1
ATOM 790 O O . SER A 1 103 ? 6.089 -4.367 3.598 1.00 92.50 103 SER A O 1
ATOM 792 N N . LEU A 1 104 ? 5.758 -6.570 3.316 1.00 94.06 104 LEU A N 1
ATOM 793 C CA . LEU A 1 104 ? 4.301 -6.520 3.428 1.00 94.06 104 LEU A CA 1
ATOM 794 C C . LEU A 1 104 ? 3.838 -6.819 4.861 1.00 94.06 104 LEU A C 1
ATOM 796 O O . LEU A 1 104 ? 4.530 -7.534 5.593 1.00 94.06 104 LEU A O 1
ATOM 800 N N . PRO A 1 105 ? 2.678 -6.287 5.285 1.00 94.38 105 PRO A N 1
ATOM 801 C CA . PRO A 1 105 ? 2.166 -6.522 6.627 1.00 94.38 105 PRO A CA 1
ATOM 802 C C . PRO A 1 105 ? 1.726 -7.981 6.795 1.00 94.38 105 PRO A C 1
ATOM 804 O O . PRO A 1 105 ? 1.210 -8.605 5.870 1.00 94.38 105 PRO A O 1
ATOM 807 N N . LYS A 1 106 ? 1.888 -8.524 8.008 1.00 93.38 106 LYS A N 1
ATOM 808 C CA . LYS A 1 106 ? 1.514 -9.918 8.328 1.00 93.38 106 LYS A CA 1
ATOM 809 C C . LYS A 1 106 ? 0.013 -10.197 8.210 1.00 93.38 106 LYS A C 1
ATOM 811 O O . LYS A 1 106 ? -0.383 -11.348 8.095 1.00 93.38 106 LYS A O 1
ATOM 816 N N . SER A 1 107 ? -0.812 -9.156 8.270 1.00 96.56 107 SER A N 1
ATOM 817 C CA . SER A 1 107 ? -2.264 -9.230 8.105 1.00 96.56 107 SER A CA 1
ATOM 818 C C . SER A 1 107 ? -2.711 -9.358 6.651 1.00 96.56 107 SER A C 1
ATOM 820 O O . SER A 1 107 ? -3.907 -9.514 6.404 1.00 96.56 107 SER A O 1
ATOM 822 N N . LEU A 1 108 ? -1.785 -9.298 5.688 1.00 97.44 108 LEU A N 1
ATOM 823 C CA . LEU A 1 108 ? -2.127 -9.345 4.278 1.00 97.44 108 LEU A CA 1
ATOM 824 C C . LEU A 1 108 ? -2.638 -10.735 3.883 1.00 97.44 108 LEU A C 1
ATOM 826 O O . LEU A 1 108 ? -1.899 -11.713 3.828 1.00 97.44 108 LEU A O 1
ATOM 830 N N . GLU A 1 109 ? -3.921 -10.800 3.549 1.00 97.12 109 GLU A N 1
ATOM 831 C CA . GLU A 1 109 ? -4.613 -12.021 3.137 1.00 97.12 109 GLU A CA 1
ATOM 832 C C . GLU A 1 109 ? -4.587 -12.193 1.610 1.00 97.12 109 GLU A C 1
ATOM 834 O O . GLU A 1 109 ? -4.620 -13.316 1.098 1.00 97.12 109 GLU A O 1
ATOM 839 N N . LYS A 1 110 ? -4.533 -11.079 0.865 1.00 97.31 110 LYS A N 1
ATOM 840 C CA . LYS A 1 110 ? -4.630 -11.074 -0.595 1.00 97.31 110 LYS A CA 1
ATOM 841 C C . LYS A 1 110 ? -3.690 -10.073 -1.263 1.00 97.31 110 LYS A C 1
ATOM 843 O O . LYS A 1 110 ? -3.695 -8.887 -0.931 1.00 97.31 110 LYS A O 1
ATOM 848 N N . LEU A 1 111 ? -2.987 -10.546 -2.287 1.00 96.94 111 LEU A N 1
ATOM 849 C CA . LEU A 1 111 ? -2.207 -9.737 -3.218 1.00 96.94 111 LEU A CA 1
ATOM 850 C C . LEU A 1 111 ? -2.700 -9.957 -4.654 1.00 96.94 111 LEU A C 1
ATOM 852 O O . LEU A 1 111 ? -2.624 -11.069 -5.175 1.00 96.94 111 LEU A O 1
ATOM 856 N N . ASP A 1 112 ? -3.176 -8.894 -5.295 1.00 95.81 112 ASP A N 1
ATOM 857 C CA . ASP A 1 112 ? -3.575 -8.899 -6.706 1.00 95.81 112 ASP A CA 1
ATOM 858 C C . ASP A 1 112 ?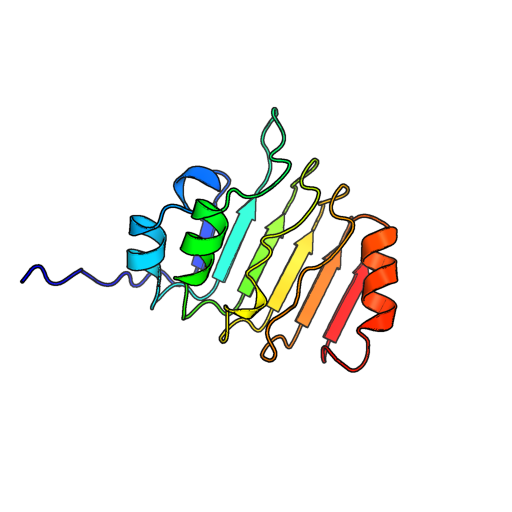 -2.595 -8.047 -7.522 1.00 95.81 112 ASP A C 1
ATOM 860 O O . ASP A 1 112 ? -2.455 -6.852 -7.262 1.00 95.81 112 ASP A O 1
ATOM 864 N N . VAL A 1 113 ? -1.944 -8.639 -8.522 1.00 95.62 113 VAL A N 1
ATOM 865 C CA . VAL A 1 113 ? -1.031 -7.933 -9.435 1.00 95.62 113 VAL A CA 1
ATOM 866 C C . VAL A 1 113 ? -1.501 -8.149 -10.871 1.00 95.62 113 VAL A C 1
ATOM 868 O O . VAL A 1 113 ? -1.519 -9.285 -11.332 1.00 95.62 113 VAL A O 1
ATOM 871 N N . TYR A 1 114 ? -1.879 -7.089 -11.581 1.00 94.69 114 TYR A N 1
ATOM 872 C CA . TYR A 1 114 ? -2.419 -7.186 -12.943 1.00 94.69 114 TYR A CA 1
ATOM 873 C C . TYR A 1 114 ? -1.764 -6.168 -13.875 1.00 94.69 114 TYR A C 1
ATOM 875 O O . TYR A 1 114 ? -1.645 -5.002 -13.503 1.00 94.69 114 TYR A O 1
ATOM 883 N N . ASP A 1 115 ? -1.352 -6.567 -15.080 1.00 91.81 115 ASP A N 1
ATOM 884 C CA . ASP A 1 115 ? -0.698 -5.663 -16.049 1.00 91.81 115 ASP A CA 1
ATOM 885 C C . ASP A 1 115 ? 0.463 -4.854 -15.424 1.00 91.81 115 ASP A C 1
ATOM 887 O O . ASP A 1 115 ? 0.612 -3.642 -15.606 1.00 91.81 115 ASP A O 1
ATOM 891 N N . CYS A 1 116 ? 1.275 -5.537 -14.618 1.00 92.56 116 CYS A N 1
ATOM 892 C CA . CYS A 1 116 ? 2.503 -5.011 -14.020 1.00 92.56 116 CYS A CA 1
ATOM 893 C C . CYS A 1 116 ? 3.742 -5.647 -14.659 1.00 92.56 116 CYS A C 1
ATOM 895 O O . CYS A 1 116 ? 3.620 -6.518 -15.520 1.00 92.56 116 CYS A O 1
ATOM 897 N N . SER A 1 117 ? 4.941 -5.248 -14.220 1.00 93.69 117 SER A N 1
ATOM 898 C CA . SER A 1 117 ? 6.177 -5.833 -14.746 1.00 93.69 117 SER A CA 1
ATOM 899 C C . SER A 1 117 ? 6.231 -7.355 -14.555 1.00 93.69 117 SER A C 1
ATOM 901 O O . SER A 1 117 ? 5.844 -7.904 -13.516 1.00 93.69 117 SER A O 1
ATOM 903 N N . GLU A 1 118 ? 6.807 -8.050 -15.534 1.00 92.38 118 GLU A N 1
ATOM 904 C CA . GLU A 1 118 ? 7.050 -9.494 -15.443 1.00 92.38 118 GLU A CA 1
ATOM 905 C C . GLU A 1 118 ? 7.995 -9.853 -14.285 1.00 92.38 118 GLU A C 1
ATOM 907 O O . GLU A 1 118 ? 7.892 -10.928 -13.685 1.00 92.38 118 GLU A O 1
ATOM 912 N N . VAL A 1 119 ? 8.884 -8.926 -13.907 1.00 92.50 119 VAL A N 1
ATOM 913 C CA . VAL A 1 119 ? 9.762 -9.070 -12.739 1.00 92.50 119 VAL A CA 1
ATOM 914 C C . VAL A 1 119 ? 8.933 -9.177 -11.461 1.00 92.50 119 VAL A C 1
ATOM 916 O O . VAL A 1 119 ? 9.117 -10.131 -10.701 1.00 92.50 119 VAL A O 1
ATOM 919 N N . LEU A 1 120 ? 7.969 -8.274 -11.267 1.00 92.38 120 LEU A N 1
ATOM 920 C CA . LEU A 1 120 ? 7.068 -8.288 -10.119 1.00 92.38 120 LEU A CA 1
ATOM 921 C C . LEU A 1 120 ? 6.188 -9.546 -10.108 1.00 92.38 120 LEU A C 1
ATOM 923 O O . LEU A 1 120 ? 6.086 -10.233 -9.084 1.00 92.38 120 LEU A O 1
ATOM 927 N N . LYS A 1 121 ? 5.597 -9.905 -11.258 1.00 90.50 121 LYS A N 1
ATOM 928 C CA . LYS A 1 121 ? 4.781 -11.128 -11.388 1.00 90.50 121 LYS A CA 1
ATOM 929 C C . LYS A 1 121 ? 5.586 -12.380 -11.023 1.00 90.50 121 LYS A C 1
ATOM 931 O O . LYS A 1 121 ? 5.059 -13.294 -10.373 1.00 90.50 121 LYS A O 1
ATOM 936 N N . ARG A 1 122 ? 6.875 -12.423 -11.388 1.00 90.50 122 ARG A N 1
ATOM 937 C CA . ARG A 1 122 ? 7.812 -13.486 -11.001 1.00 90.50 122 ARG A CA 1
ATOM 938 C C . ARG A 1 122 ? 8.162 -13.452 -9.520 1.00 90.50 122 ARG A C 1
ATOM 940 O O . ARG A 1 122 ? 8.136 -14.517 -8.909 1.00 90.50 122 ARG A O 1
ATOM 947 N N . GLN A 1 123 ? 8.450 -12.287 -8.939 1.00 88.44 123 GLN A N 1
ATOM 948 C CA . GLN A 1 123 ? 8.786 -12.163 -7.514 1.00 88.44 123 GLN A CA 1
ATOM 949 C C . GLN A 1 123 ? 7.685 -12.755 -6.635 1.00 88.44 123 GLN A C 1
ATOM 951 O O . GLN A 1 123 ? 7.962 -13.523 -5.717 1.00 88.44 123 GLN A O 1
ATOM 956 N N . CYS A 1 124 ? 6.427 -12.506 -6.996 1.00 86.19 124 CYS A N 1
ATOM 957 C CA . CYS A 1 124 ? 5.291 -13.047 -6.272 1.00 86.19 124 CYS A CA 1
ATOM 958 C C . CYS A 1 124 ? 5.313 -14.594 -6.197 1.00 86.19 124 CYS A C 1
ATOM 960 O O . CYS A 1 124 ? 4.670 -15.170 -5.321 1.00 86.19 124 CYS A O 1
ATOM 962 N N . ARG A 1 125 ? 6.008 -15.324 -7.098 1.00 84.00 125 ARG A N 1
ATOM 963 C CA . ARG A 1 125 ? 6.039 -16.810 -7.087 1.00 84.00 125 ARG A CA 1
ATOM 964 C C . ARG A 1 125 ? 6.703 -17.328 -5.817 1.00 84.00 125 ARG A C 1
ATOM 966 O O . ARG A 1 125 ? 6.276 -18.342 -5.289 1.00 84.00 125 ARG A O 1
ATOM 973 N N . TRP A 1 126 ? 7.663 -16.574 -5.303 1.00 81.75 126 TRP A N 1
ATOM 974 C CA . TRP A 1 126 ? 8.395 -16.881 -4.079 1.00 81.75 126 TRP A CA 1
ATOM 975 C C . TRP A 1 126 ? 7.650 -16.457 -2.809 1.00 81.75 126 TRP A C 1
ATOM 977 O O . TRP A 1 126 ? 8.143 -16.672 -1.711 1.00 81.75 126 TRP A O 1
ATOM 987 N N . MET A 1 127 ? 6.468 -15.851 -2.951 1.00 80.94 127 MET A N 1
ATOM 988 C CA . MET A 1 127 ? 5.618 -15.411 -1.838 1.00 80.94 127 MET A CA 1
ATOM 989 C C . MET A 1 127 ? 4.441 -16.361 -1.588 1.00 80.94 127 MET A C 1
ATOM 991 O O . MET A 1 127 ? 3.616 -16.115 -0.705 1.00 80.94 127 MET A O 1
ATOM 995 N N . LEU A 1 128 ? 4.346 -17.436 -2.378 1.00 74.00 128 LEU A N 1
ATOM 996 C CA . LEU A 1 128 ? 3.383 -18.510 -2.160 1.00 74.00 128 LEU A CA 1
ATOM 997 C C . LEU A 1 128 ? 3.617 -19.131 -0.777 1.00 74.00 128 LEU A C 1
ATOM 999 O O . LEU A 1 128 ? 4.750 -19.429 -0.412 1.00 74.00 128 LEU A O 1
ATOM 1003 N N . GLY A 1 129 ? 2.545 -19.291 -0.002 1.00 74.31 129 GLY A N 1
ATOM 1004 C CA . GLY A 1 129 ? 2.605 -19.775 1.382 1.00 74.31 129 GLY A CA 1
ATOM 1005 C C . GLY A 1 129 ? 2.801 -18.674 2.432 1.00 74.31 129 GLY A C 1
ATOM 1006 O O . GLY A 1 129 ? 2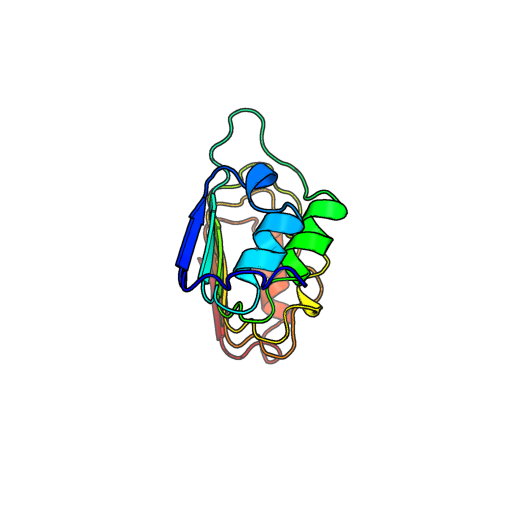.362 -18.852 3.562 1.00 74.31 129 GLY A O 1
ATOM 1007 N N . THR A 1 130 ? 3.364 -17.518 2.063 1.00 83.44 130 THR A N 1
ATOM 1008 C CA . THR A 1 130 ? 3.459 -16.342 2.951 1.00 83.44 130 THR A CA 1
ATOM 1009 C C . THR A 1 130 ? 2.186 -15.499 2.909 1.00 83.44 130 THR A C 1
ATOM 1011 O O . THR A 1 130 ? 1.749 -14.986 3.933 1.00 83.44 130 THR A O 1
ATOM 1014 N N . ILE A 1 131 ? 1.581 -15.364 1.725 1.00 88.00 131 ILE A N 1
ATOM 1015 C CA . ILE A 1 131 ? 0.295 -14.681 1.532 1.00 88.00 131 ILE A CA 1
ATOM 1016 C C . ILE A 1 131 ? -0.751 -15.735 1.147 1.00 88.00 131 ILE A C 1
ATOM 1018 O O . ILE A 1 131 ? -0.524 -16.461 0.173 1.00 88.00 131 ILE A O 1
ATOM 1022 N N . PRO A 1 132 ? -1.905 -15.806 1.839 1.00 88.56 132 PRO A N 1
ATOM 1023 C CA . PRO A 1 132 ? -2.931 -16.819 1.586 1.00 88.56 132 PRO A CA 1
ATOM 1024 C C . PRO A 1 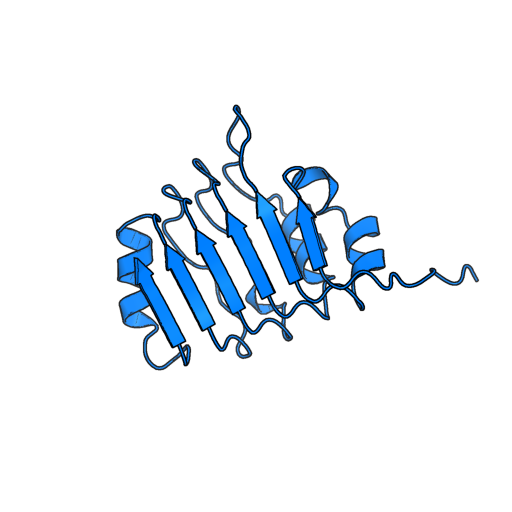132 ? -3.444 -16.853 0.143 1.00 88.56 132 PRO A C 1
ATOM 1026 O O . PRO A 1 132 ? -3.690 -17.926 -0.405 1.00 88.56 132 PRO A O 1
ATOM 1029 N N . LYS A 1 133 ? -3.612 -15.686 -0.490 1.00 93.06 133 LYS A N 1
ATOM 1030 C CA . LYS A 1 133 ? -4.127 -15.589 -1.857 1.00 93.06 133 LYS A CA 1
ATOM 1031 C C . LYS A 1 133 ? -3.305 -14.626 -2.700 1.00 93.06 133 LYS A C 1
ATOM 1033 O O . LYS A 1 133 ? -3.243 -13.436 -2.410 1.00 93.06 133 LYS A O 1
ATOM 1038 N N . ILE A 1 134 ? -2.745 -15.127 -3.799 1.00 91.06 134 ILE A N 1
ATOM 1039 C CA . ILE A 1 134 ? -2.040 -14.300 -4.780 1.00 91.06 134 ILE A CA 1
ATOM 1040 C C . ILE A 1 134 ? -2.670 -14.506 -6.158 1.00 91.06 134 ILE A C 1
ATOM 1042 O O . ILE A 1 134 ? -2.664 -15.624 -6.668 1.00 91.06 134 ILE A O 1
ATOM 1046 N N . ILE A 1 135 ? -3.189 -13.438 -6.764 1.00 89.75 135 ILE A N 1
ATOM 1047 C CA . ILE A 1 135 ? -3.700 -13.435 -8.143 1.00 89.75 135 ILE A CA 1
ATOM 1048 C C . ILE A 1 135 ? -2.749 -12.625 -9.013 1.00 89.75 135 ILE A C 1
ATOM 1050 O O . ILE A 1 135 ? -2.319 -11.537 -8.626 1.00 89.75 135 ILE A O 1
ATOM 1054 N N . ARG A 1 136 ? -2.427 -13.162 -10.192 1.00 83.31 136 ARG A N 1
ATOM 1055 C CA . ARG A 1 136 ? -1.588 -12.496 -11.187 1.00 83.31 136 ARG A CA 1
ATOM 1056 C C . ARG A 1 136 ? -2.205 -12.620 -12.571 1.00 83.31 136 ARG A C 1
ATOM 1058 O O . ARG A 1 136 ? -2.541 -13.737 -12.957 1.00 83.31 136 ARG A O 1
ATOM 1065 N N . GLY A 1 137 ? -2.341 -11.497 -13.270 1.00 75.00 137 GLY A N 1
ATOM 1066 C CA . GLY A 1 137 ? -2.717 -11.415 -14.685 1.00 75.00 137 GLY A CA 1
ATOM 1067 C C . GLY A 1 137 ? -1.729 -10.556 -15.449 1.00 75.00 137 GLY A C 1
ATOM 1068 O O . GLY A 1 137 ? -1.186 -9.596 -14.861 1.00 75.00 137 GLY A O 1
#

Sequence (137 aa):
PTQLVSSTLRKLCTDDTAGLLAAPICSFLSSSLTKLKLHGYGHEGMERFSKEQEDALQLLSSLQKLEFRHFRHLQQIPAGLCNLTSLKVLSINHCPAVSSLPSLPKSLEKLDVYDCSEVLKRQCRWMLGTIPKIIRG